Protein AF-A0A501W3X9-F1 (afdb_monomer_lite)

Foldseek 3Di:
DDWDADPVGFIWDDDPPDPDTDGDPDPPDDDDDDDDDDDDDPDPDPPPDDDPDDDPVDDDPDPDPCQLVVLVVVPVVDPVLVVVLLVQLCVVQPPHDFDADWDADPVRDTDGDGDDDPVVVVVCVVVVRRVVSSVQSSCCSRRVDDDDDDDDDPPD

Structure (mmCIF, N/CA/C/O backbone):
data_AF-A0A501W3X9-F1
#
_entry.id   AF-A0A501W3X9-F1
#
loop_
_atom_site.group_PDB
_atom_site.id
_atom_site.type_symbol
_atom_site.label_atom_id
_atom_site.label_alt_id
_atom_site.label_comp_id
_atom_site.label_asym_id
_atom_site.label_entity_id
_atom_site.label_seq_id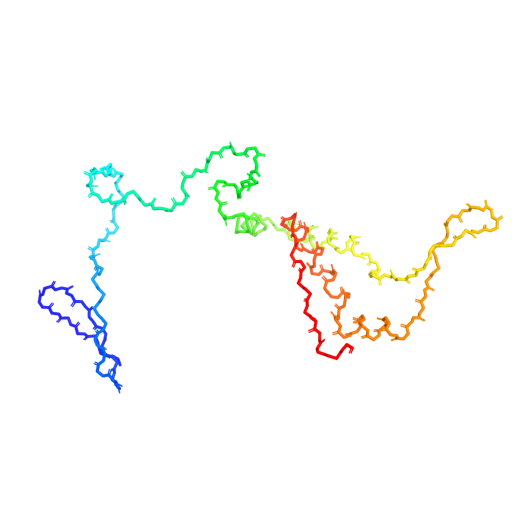
_atom_site.pdbx_PDB_ins_code
_atom_site.Cartn_x
_atom_site.Cartn_y
_atom_site.Cartn_z
_atom_site.occupancy
_atom_site.B_iso_or_equiv
_atom_site.auth_seq_id
_atom_site.auth_comp_id
_atom_site.auth_asym_id
_atom_site.auth_atom_id
_atom_site.pdbx_PDB_model_num
ATOM 1 N N . MET A 1 1 ? -4.654 -37.205 -32.439 1.00 54.88 1 MET A N 1
ATOM 2 C CA . MET A 1 1 ? -4.778 -36.032 -33.332 1.00 54.88 1 MET A CA 1
ATOM 3 C C . MET A 1 1 ? -3.866 -36.283 -34.519 1.00 54.88 1 MET A C 1
ATOM 5 O O . MET A 1 1 ? -2.692 -36.541 -34.294 1.00 54.88 1 MET A O 1
ATOM 9 N N . ARG A 1 2 ? -4.402 -36.349 -35.742 1.00 51.12 2 ARG A N 1
ATOM 10 C CA . ARG A 1 2 ? -3.625 -36.673 -36.953 1.00 51.12 2 ARG A CA 1
ATOM 11 C C . ARG A 1 2 ? -3.565 -35.435 -37.841 1.00 51.12 2 ARG A C 1
ATOM 13 O O . ARG A 1 2 ? -4.605 -34.836 -38.109 1.00 51.12 2 ARG A O 1
ATOM 20 N N . THR A 1 3 ? -2.369 -35.046 -38.263 1.00 58.31 3 THR A N 1
ATOM 21 C CA . THR A 1 3 ? -2.169 -34.009 -39.278 1.00 58.31 3 THR A CA 1
ATOM 22 C C . THR A 1 3 ? -2.386 -34.609 -40.661 1.00 58.31 3 THR A C 1
ATOM 24 O O . THR A 1 3 ? -1.896 -35.700 -40.961 1.00 58.31 3 THR A O 1
ATOM 27 N N . VAL A 1 4 ? -3.160 -33.916 -41.494 1.00 58.94 4 VAL A N 1
ATOM 28 C CA . VAL A 1 4 ? -3.382 -34.273 -42.900 1.00 58.94 4 VAL A CA 1
ATOM 29 C C . VAL A 1 4 ? -2.913 -33.103 -43.753 1.00 58.94 4 VAL A C 1
ATOM 31 O O . VAL A 1 4 ? -3.214 -31.948 -43.446 1.00 58.94 4 VAL A O 1
ATOM 34 N N . VAL A 1 5 ? -2.147 -33.418 -44.794 1.00 58.75 5 VAL A N 1
ATOM 35 C CA . VAL A 1 5 ? -1.542 -32.456 -45.721 1.00 58.75 5 VAL A CA 1
ATOM 36 C C . VAL A 1 5 ? -2.003 -32.829 -47.120 1.00 58.75 5 VAL A C 1
ATOM 38 O O . VAL A 1 5 ? -1.885 -33.998 -47.490 1.00 58.75 5 VAL A O 1
ATOM 41 N N . ASN A 1 6 ? -2.558 -31.880 -47.873 1.00 59.78 6 ASN A N 1
ATOM 42 C CA . ASN A 1 6 ? -2.845 -32.086 -49.294 1.00 59.78 6 ASN A CA 1
ATOM 43 C C . ASN A 1 6 ? -1.655 -31.637 -50.164 1.00 59.78 6 ASN A C 1
ATOM 45 O O . ASN A 1 6 ? -0.778 -30.904 -49.706 1.00 59.78 6 ASN A O 1
ATOM 49 N N . GLU A 1 7 ? -1.631 -32.065 -51.427 1.00 57.06 7 GLU A N 1
ATOM 50 C CA . GLU A 1 7 ? -0.560 -31.728 -52.385 1.00 57.06 7 GLU A CA 1
ATOM 51 C C . GLU A 1 7 ? -0.459 -30.218 -52.682 1.00 57.06 7 GLU A C 1
ATOM 53 O O . GLU A 1 7 ? 0.577 -29.741 -53.134 1.00 57.06 7 GLU A O 1
ATOM 58 N N . GLU A 1 8 ? -1.490 -29.443 -52.335 1.00 57.88 8 GLU A N 1
ATOM 59 C CA . GLU A 1 8 ? -1.527 -27.977 -52.434 1.00 57.88 8 GLU A CA 1
ATOM 60 C C . GLU A 1 8 ? -0.955 -27.266 -51.187 1.00 57.88 8 GLU A C 1
ATOM 62 O O . GLU A 1 8 ? -1.048 -26.046 -51.057 1.00 57.88 8 GLU A O 1
ATOM 67 N N . GLY A 1 9 ? -0.359 -28.004 -50.241 1.00 54.62 9 GLY A N 1
ATOM 68 C CA . GLY A 1 9 ? 0.349 -27.435 -49.089 1.00 54.62 9 GLY A CA 1
ATOM 69 C C . GLY A 1 9 ? -0.555 -26.869 -47.990 1.00 54.62 9 GLY A C 1
ATOM 70 O O . GLY A 1 9 ? -0.098 -26.078 -47.164 1.00 54.62 9 GLY A O 1
ATOM 71 N N . THR A 1 10 ? -1.825 -27.273 -47.955 1.00 53.22 10 THR A N 1
ATOM 72 C CA . THR A 1 10 ? -2.775 -26.931 -46.891 1.00 53.22 10 THR A CA 1
ATOM 73 C C . THR A 1 10 ? -2.719 -27.984 -45.784 1.00 53.22 10 THR A C 1
ATOM 75 O O . THR A 1 10 ? -2.776 -29.187 -46.050 1.00 53.22 10 THR A O 1
ATOM 78 N N . PHE A 1 11 ? -2.629 -27.537 -44.529 1.00 54.62 11 PHE A N 1
ATOM 79 C CA . PHE A 1 11 ? -2.526 -28.407 -43.355 1.00 54.62 11 PHE A CA 1
ATOM 80 C C . PHE A 1 11 ? -3.799 -28.318 -42.510 1.00 54.62 11 PHE A C 1
ATOM 82 O O . PHE A 1 11 ? -4.274 -27.226 -42.202 1.00 54.62 11 PHE A O 1
ATOM 89 N N . GLY A 1 12 ? -4.338 -29.467 -42.106 1.00 57.59 12 GLY A N 1
ATOM 90 C CA . GLY A 1 12 ? -5.478 -29.558 -41.194 1.00 57.59 12 GLY A CA 1
ATOM 91 C C . GLY A 1 12 ? -5.220 -30.550 -40.063 1.00 57.59 12 GLY A C 1
ATOM 92 O O . GLY A 1 12 ? -4.558 -31.573 -40.254 1.00 57.59 12 GLY A O 1
ATOM 93 N N . TYR A 1 13 ? -5.762 -30.259 -38.880 1.00 53.66 13 TYR A N 1
ATOM 94 C CA . TYR A 1 13 ? -5.749 -31.184 -37.749 1.00 53.66 13 TYR A CA 1
ATOM 95 C C . TYR A 1 13 ? -7.085 -31.911 -37.661 1.00 53.66 13 TYR A C 1
ATOM 97 O O . TYR A 1 13 ? -8.132 -31.280 -37.532 1.00 53.66 13 TYR A O 1
ATOM 105 N N . VAL A 1 14 ? -7.049 -33.243 -37.676 1.00 55.97 14 VAL A N 1
ATOM 106 C CA . VAL A 1 14 ? -8.231 -34.062 -37.402 1.00 55.97 14 VAL A CA 1
ATOM 107 C C . VAL A 1 14 ? -8.180 -34.514 -35.943 1.00 55.97 14 VAL A C 1
ATOM 109 O O . VAL A 1 14 ? -7.297 -35.281 -35.527 1.00 55.97 14 VAL A O 1
ATOM 112 N N . SER A 1 15 ? -9.126 -34.006 -35.151 1.00 48.97 15 SER A N 1
ATOM 113 C CA . SER A 1 15 ? -9.435 -34.535 -33.824 1.00 48.97 15 SER A CA 1
ATOM 114 C C . SER A 1 15 ? -10.233 -35.826 -34.000 1.00 48.97 15 SER A C 1
ATOM 116 O O . SER A 1 15 ? -11.313 -35.832 -34.586 1.00 48.97 15 SER A O 1
ATOM 118 N N . SER A 1 16 ? -9.674 -36.944 -33.539 1.00 52.59 16 SER A N 1
ATOM 119 C CA . SER A 1 16 ? -10.363 -38.234 -33.546 1.00 52.59 16 SER A CA 1
ATOM 120 C C . SER A 1 16 ? -11.445 -38.204 -32.469 1.00 52.59 16 SER A C 1
ATOM 122 O O . SER A 1 16 ? -11.146 -38.471 -31.309 1.00 52.59 16 SER A O 1
ATOM 124 N N . GLY A 1 17 ? -12.675 -37.849 -32.840 1.00 52.69 17 GLY A N 1
ATOM 125 C CA . GLY A 1 17 ? -13.820 -37.904 -31.925 1.00 52.69 17 GLY A CA 1
ATOM 126 C C . GLY A 1 17 ? -15.082 -37.180 -32.392 1.00 52.69 17 GLY A C 1
ATOM 127 O O . GLY A 1 17 ? -16.172 -37.552 -31.979 1.00 52.69 17 GLY A O 1
ATOM 128 N N . ALA A 1 18 ? -14.978 -36.201 -33.289 1.00 49.78 18 ALA A N 1
ATOM 129 C CA . ALA A 1 18 ? -16.136 -35.563 -33.913 1.00 49.78 18 ALA A CA 1
ATOM 130 C C . ALA A 1 18 ? -15.684 -34.921 -35.227 1.00 49.78 18 ALA A C 1
ATOM 132 O O . ALA A 1 18 ? -14.668 -34.228 -35.250 1.00 49.78 18 ALA A O 1
ATOM 133 N N . GLY A 1 19 ? -16.398 -35.192 -36.322 1.00 46.69 19 GLY A N 1
ATOM 134 C CA . GLY A 1 19 ? -16.052 -34.807 -37.696 1.00 46.69 19 GLY A CA 1
ATOM 135 C C . GLY A 1 19 ? -16.115 -33.304 -37.991 1.00 46.69 19 GLY A C 1
ATOM 136 O O . GLY A 1 19 ? -16.844 -32.888 -38.883 1.00 46.69 19 GLY A O 1
ATOM 137 N N . ALA A 1 20 ? -15.342 -32.493 -37.272 1.00 44.47 20 ALA A N 1
ATOM 138 C CA . ALA A 1 20 ? -15.143 -31.079 -37.555 1.00 44.47 20 ALA A CA 1
ATOM 139 C C . ALA A 1 20 ? -13.750 -30.868 -38.167 1.00 44.47 20 ALA A C 1
ATOM 141 O O . ALA A 1 20 ? -12.728 -31.039 -37.501 1.00 44.47 20 ALA A O 1
ATOM 142 N N . ILE A 1 21 ? -13.711 -30.501 -39.451 1.00 50.69 21 ILE A N 1
ATOM 143 C CA . ILE A 1 21 ? -12.491 -30.066 -40.141 1.00 50.69 21 ILE A CA 1
ATOM 144 C C . ILE A 1 21 ? -12.417 -28.545 -40.010 1.00 50.69 21 ILE A C 1
ATOM 146 O O . ILE A 1 21 ? -13.209 -27.829 -40.620 1.00 50.69 21 ILE A O 1
ATOM 150 N N . VAL A 1 22 ? -11.463 -28.042 -39.228 1.00 47.34 22 VAL A N 1
ATOM 151 C CA . VAL A 1 22 ? -11.186 -26.602 -39.152 1.00 47.34 22 VAL A CA 1
ATOM 152 C C . VAL A 1 22 ? -10.200 -26.248 -40.265 1.00 47.34 22 VAL A C 1
ATOM 154 O O . VAL A 1 22 ? -9.027 -26.613 -40.204 1.00 47.34 22 VAL A O 1
ATOM 157 N N . LYS A 1 23 ? -10.683 -25.557 -41.305 1.00 43.56 23 LYS A N 1
ATOM 158 C CA . LYS A 1 23 ? -9.833 -24.969 -42.349 1.00 43.56 23 LYS A CA 1
ATOM 159 C C . LYS A 1 23 ? -9.231 -23.666 -41.828 1.00 43.56 23 LYS A C 1
ATOM 161 O O . LYS A 1 23 ? -9.933 -22.669 -41.696 1.00 43.56 23 LYS A O 1
ATOM 166 N N . LEU A 1 24 ? -7.931 -23.672 -41.557 1.00 49.69 24 LEU A N 1
ATOM 167 C CA . LEU A 1 24 ? -7.157 -22.462 -41.298 1.00 49.69 24 LEU A CA 1
ATOM 168 C C . LEU A 1 24 ? -6.477 -22.050 -42.607 1.00 49.69 24 LEU A C 1
ATOM 170 O O . LEU A 1 24 ? -5.392 -22.526 -42.923 1.00 49.69 24 LEU A O 1
ATOM 174 N N . ASN A 1 25 ? -7.125 -21.178 -43.382 1.00 45.41 25 ASN A N 1
ATOM 175 C CA . ASN A 1 25 ? -6.501 -20.521 -44.536 1.00 45.41 25 ASN A CA 1
ATOM 176 C C . ASN A 1 25 ? -5.541 -19.425 -44.048 1.00 45.41 25 ASN A C 1
ATOM 178 O O . ASN A 1 25 ? -5.795 -18.237 -44.230 1.00 45.41 25 ASN A O 1
ATOM 182 N N . LEU A 1 26 ? -4.446 -19.821 -43.398 1.00 43.56 26 LEU A N 1
ATOM 183 C CA . LEU A 1 26 ? -3.312 -18.930 -43.195 1.00 43.56 26 LEU A CA 1
ATOM 184 C C . LEU A 1 26 ? -2.293 -19.191 -44.308 1.00 43.56 26 LEU A C 1
ATOM 186 O O . LEU A 1 26 ? -1.727 -20.286 -44.359 1.00 43.56 26 LEU A O 1
ATOM 190 N N . PRO A 1 27 ? -2.040 -18.225 -45.209 1.00 40.28 27 PRO A N 1
ATOM 191 C CA . PRO A 1 27 ? -0.937 -18.355 -46.139 1.00 40.28 27 PRO A CA 1
ATOM 192 C C . PRO A 1 27 ? 0.373 -18.413 -45.349 1.00 40.28 27 PRO A C 1
ATOM 194 O O . PRO A 1 27 ? 0.630 -17.609 -44.452 1.00 40.28 27 PRO A O 1
ATOM 197 N N . ARG A 1 28 ? 1.209 -19.388 -45.704 1.00 39.97 28 ARG A N 1
ATOM 198 C CA . ARG A 1 28 ? 2.580 -19.544 -45.223 1.00 39.97 28 ARG A CA 1
ATOM 199 C C . ARG A 1 28 ? 3.432 -18.386 -45.753 1.00 39.97 28 ARG A C 1
ATOM 201 O O . ARG A 1 28 ? 4.141 -18.537 -46.742 1.00 39.97 28 ARG A O 1
ATOM 208 N N . ALA A 1 29 ? 3.370 -17.233 -45.100 1.00 38.25 29 ALA A N 1
ATOM 209 C CA . ALA A 1 29 ? 4.359 -16.180 -45.268 1.00 38.25 29 ALA A CA 1
ATOM 210 C C . ALA A 1 29 ? 5.425 -16.358 -44.187 1.00 38.25 29 ALA A C 1
ATOM 212 O O . ALA A 1 29 ? 5.242 -16.013 -43.021 1.00 38.25 29 ALA A O 1
ATOM 213 N N . ALA A 1 30 ? 6.525 -16.983 -44.601 1.00 35.88 30 ALA A N 1
ATOM 214 C CA . ALA A 1 30 ? 7.774 -16.957 -43.873 1.00 35.88 30 ALA A CA 1
ATOM 215 C C . ALA A 1 30 ? 8.224 -15.506 -43.644 1.00 35.88 30 ALA A C 1
ATOM 217 O O . ALA A 1 30 ? 7.938 -14.606 -44.430 1.00 35.88 30 ALA A O 1
ATOM 218 N N . SER A 1 31 ? 8.955 -15.329 -42.553 1.00 46.56 31 SER A N 1
ATOM 219 C CA . SER A 1 31 ? 9.736 -14.154 -42.201 1.00 46.56 31 SER A CA 1
ATOM 220 C C . SER A 1 31 ? 10.476 -13.527 -43.390 1.00 46.56 31 SER A C 1
ATOM 222 O O . SER A 1 31 ? 11.442 -14.106 -43.883 1.00 46.56 31 SER A O 1
ATOM 224 N N . THR A 1 32 ? 10.107 -12.302 -43.751 1.00 29.09 32 THR A N 1
ATOM 225 C CA . THR A 1 32 ? 11.013 -11.309 -44.342 1.00 29.09 32 THR A CA 1
ATOM 226 C C . THR A 1 32 ? 10.384 -9.934 -44.155 1.00 29.09 32 THR A C 1
ATOM 228 O O . THR A 1 32 ? 9.298 -9.652 -44.655 1.00 29.09 32 THR A O 1
ATOM 231 N N . GLY A 1 33 ? 11.051 -9.071 -43.388 1.00 43.50 33 GLY A N 1
ATOM 232 C CA . GLY A 1 33 ? 10.660 -7.674 -43.281 1.00 43.50 33 GLY A CA 1
ATOM 233 C C . GLY A 1 33 ? 10.809 -6.988 -44.632 1.00 43.50 33 GLY A C 1
ATOM 234 O O . GLY A 1 33 ? 11.881 -7.028 -45.227 1.00 43.50 33 GLY A O 1
ATOM 235 N N . THR A 1 34 ? 9.754 -6.340 -45.113 1.00 28.14 34 THR A N 1
ATOM 236 C CA . THR A 1 34 ? 9.843 -5.200 -46.031 1.00 28.14 34 THR A CA 1
ATOM 237 C C . THR A 1 34 ? 8.556 -4.390 -45.898 1.00 28.14 34 THR A C 1
ATOM 239 O O . THR A 1 34 ? 7.457 -4.927 -46.013 1.00 28.14 34 THR A O 1
ATOM 242 N N . ALA A 1 35 ? 8.698 -3.096 -45.616 1.00 43.25 35 ALA A N 1
ATOM 243 C CA . ALA A 1 35 ? 7.603 -2.140 -45.606 1.00 43.25 35 ALA A CA 1
ATOM 244 C C . ALA A 1 35 ? 6.987 -2.043 -47.012 1.00 43.25 35 ALA A C 1
ATOM 246 O O . ALA A 1 35 ? 7.647 -1.603 -47.952 1.00 43.25 35 ALA A O 1
ATOM 247 N N . GLY A 1 36 ? 5.730 -2.461 -47.157 1.00 31.91 36 GLY A N 1
ATOM 248 C CA . GLY A 1 36 ? 4.959 -2.342 -48.391 1.00 31.91 36 GLY A CA 1
ATOM 249 C C . GLY A 1 36 ? 3.746 -1.446 -48.175 1.00 31.91 36 GLY A C 1
ATOM 250 O O . GLY A 1 36 ? 2.848 -1.798 -47.415 1.00 31.91 36 GLY A O 1
ATOM 251 N N . LYS A 1 37 ? 3.732 -0.285 -48.840 1.00 40.31 37 LYS A N 1
ATOM 252 C CA . LYS A 1 37 ? 2.565 0.600 -48.961 1.00 40.31 37 LYS A CA 1
ATOM 253 C C . LYS A 1 37 ? 1.384 -0.191 -49.534 1.00 40.31 37 LYS A C 1
ATOM 255 O O . LYS A 1 37 ? 1.480 -0.710 -50.643 1.00 40.31 37 LYS A O 1
ATOM 260 N N . GLY A 1 38 ? 0.293 -0.276 -48.776 1.00 34.09 38 GLY A N 1
ATOM 261 C CA . GLY A 1 38 ? -0.946 -0.911 -49.213 1.00 34.09 38 GLY A CA 1
ATOM 262 C C . GLY A 1 38 ? -1.635 -0.090 -50.300 1.00 34.09 38 GLY A C 1
ATOM 263 O O . GLY A 1 38 ? -1.839 1.111 -50.138 1.00 34.09 38 GLY A O 1
ATOM 264 N N . ALA A 1 39 ? -1.969 -0.753 -51.405 1.00 36.97 39 ALA A N 1
ATOM 265 C CA . ALA A 1 39 ? -2.865 -0.244 -52.429 1.00 36.97 39 ALA A CA 1
ATOM 266 C C . ALA A 1 39 ? -4.298 -0.146 -51.873 1.00 36.97 39 ALA A C 1
ATOM 268 O O . ALA A 1 39 ? -4.777 -1.071 -51.216 1.00 36.97 39 ALA A O 1
ATOM 269 N N . GLU A 1 40 ? -4.966 0.975 -52.142 1.00 46.66 40 GLU A N 1
ATOM 270 C CA . GLU A 1 40 ? -6.370 1.222 -51.803 1.00 46.66 40 GLU A CA 1
ATOM 271 C C . GLU A 1 40 ? -7.288 0.283 -52.601 1.00 46.66 40 GLU A C 1
ATOM 273 O O . GLU A 1 40 ? -7.404 0.387 -53.822 1.00 46.66 40 GLU A O 1
ATOM 278 N N . ALA A 1 41 ? -7.956 -0.633 -51.901 1.00 49.94 41 ALA A N 1
ATOM 279 C CA . ALA A 1 41 ? -9.128 -1.340 -52.405 1.00 49.94 41 ALA A CA 1
ATOM 280 C C . ALA A 1 41 ? -10.394 -0.665 -51.839 1.00 49.94 41 ALA A C 1
ATOM 282 O O . ALA A 1 41 ? -10.392 -0.300 -50.660 1.00 49.94 41 ALA A O 1
ATOM 283 N N . PRO A 1 42 ? -11.485 -0.520 -52.618 1.00 47.22 42 PRO A N 1
ATOM 284 C CA . PRO A 1 42 ? -12.723 0.099 -52.160 1.00 47.22 42 PRO A CA 1
ATOM 285 C C . PRO A 1 42 ? -13.513 -0.904 -51.307 1.00 47.22 42 PRO A C 1
ATOM 287 O O . PRO A 1 42 ? -14.481 -1.518 -51.748 1.00 47.22 42 PRO A O 1
ATOM 290 N N . GLY A 1 43 ? -13.047 -1.117 -50.082 1.00 45.56 43 GLY A N 1
ATOM 291 C CA . GLY A 1 43 ? -13.781 -1.770 -49.005 1.00 45.56 43 GLY A CA 1
ATOM 292 C C . GLY A 1 43 ? -14.176 -0.718 -47.978 1.00 45.56 43 GLY A C 1
ATOM 293 O O . GLY A 1 43 ? -13.430 0.235 -47.767 1.00 45.56 43 GLY A O 1
ATOM 294 N N . ALA A 1 44 ? -15.358 -0.866 -47.376 1.00 47.97 44 ALA A N 1
ATOM 295 C CA . ALA A 1 44 ? -15.876 0.047 -46.362 1.00 47.97 44 ALA A CA 1
ATOM 296 C C . ALA A 1 44 ? -14.779 0.442 -45.361 1.00 47.97 44 ALA A C 1
ATOM 298 O O . ALA A 1 44 ? -14.127 -0.431 -44.784 1.00 47.97 44 ALA A O 1
ATOM 299 N N . VAL A 1 45 ? -14.575 1.754 -45.193 1.00 52.06 45 VAL A N 1
ATOM 300 C CA . VAL A 1 45 ? -13.621 2.308 -44.228 1.00 52.06 45 VAL A CA 1
ATOM 301 C C . VAL A 1 45 ? -13.881 1.625 -42.892 1.00 52.06 45 VAL A C 1
ATOM 303 O O . VAL A 1 45 ? -15.016 1.624 -42.408 1.00 52.06 45 VAL A O 1
ATOM 306 N N . ALA A 1 46 ? -12.848 0.985 -42.343 1.00 49.62 46 ALA A N 1
ATOM 307 C CA . ALA A 1 46 ? -12.946 0.289 -41.075 1.00 49.62 46 ALA A CA 1
ATOM 308 C C . ALA A 1 46 ? -13.588 1.229 -40.042 1.00 49.62 46 ALA A C 1
ATOM 310 O O . ALA A 1 46 ? -13.066 2.306 -39.775 1.00 49.62 46 ALA A O 1
ATOM 311 N N . THR A 1 47 ? -14.728 0.834 -39.470 1.00 48.41 47 THR A N 1
ATOM 312 C CA . THR A 1 47 ? -15.451 1.619 -38.449 1.00 48.41 47 THR A CA 1
ATOM 313 C C . THR A 1 47 ? -14.733 1.600 -37.092 1.00 48.41 47 THR A C 1
ATOM 315 O O . THR A 1 47 ? -15.256 2.068 -36.084 1.00 48.41 47 THR A O 1
ATOM 318 N N . THR A 1 48 ? -13.530 1.031 -37.048 1.00 52.34 48 THR A N 1
ATOM 319 C CA . THR A 1 48 ? -12.635 1.024 -35.897 1.00 52.34 48 THR A CA 1
ATOM 320 C C . THR A 1 48 ? -12.180 2.459 -35.620 1.00 52.34 48 THR A C 1
ATOM 322 O O . THR A 1 48 ? -11.739 3.135 -36.551 1.00 52.34 48 THR A O 1
ATOM 325 N N . PRO A 1 49 ? -12.249 2.961 -34.375 1.00 46.81 49 PRO A N 1
ATOM 326 C CA . PRO A 1 49 ? -11.889 4.341 -34.107 1.00 46.81 49 PRO A CA 1
ATOM 327 C C . PRO A 1 49 ? -10.377 4.488 -34.270 1.00 46.81 49 PRO A C 1
ATOM 329 O O . PRO A 1 49 ? -9.600 4.014 -33.445 1.00 46.81 49 PRO A O 1
ATOM 332 N N . VAL A 1 50 ? -9.945 5.155 -35.335 1.00 54.19 50 VAL A N 1
ATOM 333 C CA . VAL A 1 50 ? -8.595 5.708 -35.402 1.00 54.19 50 VAL A CA 1
ATOM 334 C C . VAL A 1 50 ? -8.719 7.213 -35.424 1.00 54.19 50 VAL A C 1
ATOM 336 O O . VAL A 1 50 ? -8.792 7.830 -36.479 1.00 54.19 50 VAL A O 1
ATOM 339 N N . VAL A 1 51 ? -8.677 7.786 -34.226 1.00 51.06 51 VAL A N 1
ATOM 340 C CA . VAL A 1 51 ? -8.048 9.081 -34.001 1.00 51.06 51 VAL A CA 1
ATOM 341 C C . VAL A 1 51 ? -7.259 8.971 -32.691 1.00 51.06 51 VAL A C 1
ATOM 343 O O . VAL A 1 51 ? -7.746 9.322 -31.623 1.00 51.06 51 VAL A O 1
ATOM 346 N N . LYS A 1 52 ? -6.009 8.485 -32.767 1.00 52.16 52 LYS A N 1
ATOM 347 C CA . LYS A 1 52 ? -4.970 8.806 -31.767 1.00 52.16 52 LYS A CA 1
ATOM 348 C C . LYS A 1 52 ? -4.515 10.257 -31.982 1.00 52.16 52 LYS A C 1
ATOM 350 O O . LYS A 1 52 ? -3.352 10.518 -32.266 1.00 52.16 52 LYS A O 1
ATOM 355 N N . ALA A 1 53 ? -5.449 11.202 -31.964 1.00 52.84 53 ALA A N 1
ATOM 356 C CA . ALA A 1 53 ? -5.135 12.624 -31.970 1.00 52.84 53 ALA A CA 1
ATOM 357 C C . ALA A 1 53 ? -5.546 13.203 -30.628 1.00 52.84 53 ALA A C 1
ATOM 359 O O . ALA A 1 53 ? -6.488 12.714 -30.006 1.00 52.84 53 ALA A O 1
ATOM 360 N N . LYS A 1 54 ? -4.804 14.229 -30.202 1.00 55.31 54 LYS A N 1
ATOM 361 C CA . LYS A 1 54 ? -5.081 15.044 -29.020 1.00 55.31 54 LYS A CA 1
ATOM 362 C C . LYS A 1 54 ? -6.563 15.423 -29.007 1.00 55.31 54 LYS A C 1
ATOM 364 O O . LYS A 1 54 ? -6.974 16.328 -29.724 1.00 55.31 54 LYS A O 1
ATOM 369 N N . SER A 1 55 ? -7.345 14.685 -28.232 1.00 57.59 55 SER A N 1
ATOM 370 C CA . SER A 1 55 ? -8.707 15.044 -27.881 1.00 57.59 55 SER A CA 1
ATOM 371 C C . SER A 1 55 ? -8.616 15.760 -26.546 1.00 57.59 55 SER A C 1
ATOM 373 O O . SER A 1 55 ? -8.043 15.220 -25.602 1.00 57.59 55 SER A O 1
ATOM 375 N N . GLU A 1 56 ? -9.130 16.984 -26.469 1.00 64.56 56 GLU A N 1
ATOM 376 C CA . GLU A 1 56 ? -9.232 17.709 -25.196 1.00 64.56 56 GLU A CA 1
ATOM 377 C C . GLU A 1 56 ? -10.302 17.089 -24.280 1.00 64.56 56 GLU A C 1
ATOM 379 O O . GLU A 1 56 ? -10.298 17.322 -23.076 1.00 64.56 56 GLU A O 1
ATOM 384 N N . GLU A 1 57 ? -11.185 16.257 -24.841 1.00 72.44 57 GLU A N 1
ATOM 385 C CA . GLU A 1 57 ? -12.334 15.668 -24.149 1.00 72.44 57 GLU A CA 1
ATOM 386 C C . GLU A 1 57 ? -12.087 14.222 -23.684 1.00 72.44 57 GLU A C 1
ATOM 388 O O . GLU A 1 57 ? -12.741 13.744 -22.759 1.00 72.44 57 GLU A O 1
ATOM 393 N N . VAL A 1 58 ? -11.127 13.511 -24.289 1.00 71.31 58 VAL A N 1
ATOM 394 C CA . VAL A 1 58 ? -10.864 12.092 -24.000 1.00 71.31 58 VAL A CA 1
ATOM 395 C C . VAL A 1 58 ? -9.410 11.886 -23.596 1.00 71.31 58 VAL A C 1
ATOM 397 O O . VAL A 1 58 ? -8.493 12.137 -24.378 1.00 71.31 58 VAL A O 1
ATOM 400 N N . ALA A 1 59 ? -9.202 11.363 -22.385 1.00 69.38 59 ALA A N 1
ATOM 401 C CA . ALA A 1 59 ? -7.883 10.961 -21.914 1.00 69.38 59 ALA A CA 1
ATOM 402 C C . ALA A 1 59 ? -7.321 9.840 -22.803 1.00 69.38 59 ALA A C 1
ATOM 404 O O . ALA A 1 59 ? -7.900 8.758 -22.918 1.00 69.38 59 ALA A O 1
ATOM 405 N N . LEU A 1 60 ? -6.186 10.111 -23.447 1.00 72.62 60 LEU A N 1
ATOM 406 C CA . LEU A 1 60 ? -5.523 9.151 -24.321 1.00 72.62 60 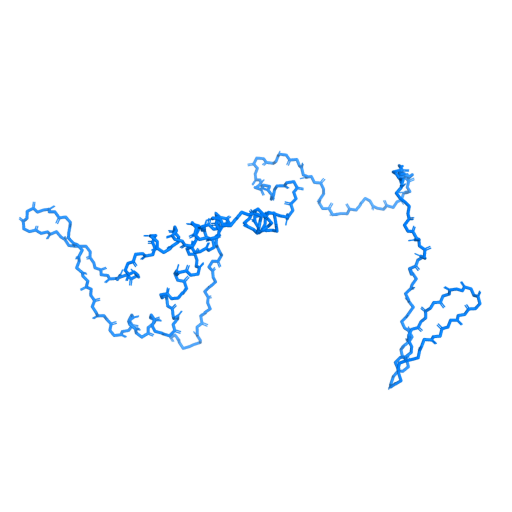LEU A CA 1
ATOM 407 C C . LEU A 1 60 ? -4.711 8.154 -23.493 1.00 72.62 60 LEU A C 1
ATOM 409 O O . LEU A 1 60 ? -3.975 8.533 -22.587 1.00 72.62 60 LEU A O 1
ATOM 413 N N . TRP A 1 61 ? -4.791 6.879 -23.867 1.00 70.00 61 TRP A N 1
ATOM 414 C CA . TRP A 1 61 ? -4.086 5.777 -23.201 1.00 70.00 61 TRP A CA 1
ATOM 415 C C . TRP A 1 61 ? -2.583 5.691 -23.531 1.00 70.00 61 TRP A C 1
ATOM 417 O O . TRP A 1 61 ? -1.929 4.719 -23.174 1.00 70.00 61 TRP A O 1
ATOM 427 N N . GLY A 1 62 ? -2.032 6.712 -24.195 1.00 74.75 62 GLY A N 1
ATOM 428 C CA . GLY A 1 62 ? -0.646 6.751 -24.656 1.00 74.75 62 GLY A CA 1
ATOM 429 C C . GLY A 1 62 ? -0.429 6.142 -26.045 1.00 74.75 62 GLY A C 1
ATOM 430 O O . GLY A 1 62 ? -1.360 5.750 -26.762 1.00 74.75 62 GLY A O 1
ATOM 431 N N . ASP A 1 63 ? 0.839 6.106 -26.451 1.00 81.56 63 ASP A N 1
ATOM 432 C CA . ASP A 1 63 ? 1.245 5.639 -27.778 1.00 81.56 63 ASP A CA 1
ATOM 433 C C . ASP A 1 63 ? 1.233 4.107 -27.888 1.00 81.56 63 ASP A C 1
ATOM 435 O O . ASP A 1 63 ? 0.928 3.574 -28.961 1.00 81.56 63 ASP A O 1
ATOM 439 N N . ASP A 1 64 ? 1.457 3.396 -26.781 1.00 82.12 64 ASP A N 1
ATOM 440 C CA . ASP A 1 64 ? 1.418 1.938 -26.684 1.00 82.12 64 ASP A CA 1
ATOM 441 C C . ASP A 1 64 ? 0.795 1.446 -25.362 1.00 82.12 64 ASP A C 1
ATOM 443 O O . ASP A 1 64 ? 0.572 2.221 -24.437 1.00 82.12 64 ASP A O 1
ATOM 447 N N . ASN A 1 65 ? 0.497 0.142 -25.291 1.00 85.12 65 ASN A N 1
ATOM 448 C CA . ASN A 1 65 ? -0.073 -0.512 -24.105 1.00 85.12 65 ASN A CA 1
ATOM 449 C C . ASN A 1 65 ? 0.97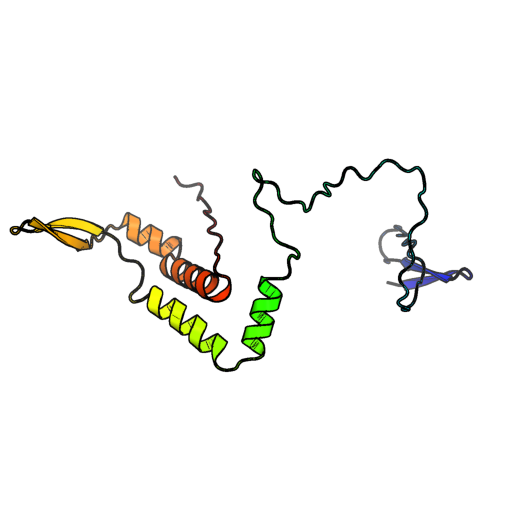9 -1.342 -23.344 1.00 85.12 65 ASN A C 1
ATOM 451 O O . ASN A 1 65 ? 0.627 -2.312 -22.670 1.00 85.12 65 ASN A O 1
ATOM 455 N N . PHE A 1 66 ? 2.271 -1.029 -23.495 1.00 90.00 66 PHE A N 1
ATOM 456 C CA . PHE A 1 66 ? 3.364 -1.852 -22.962 1.00 90.00 66 PHE A CA 1
ATOM 457 C C . PHE A 1 66 ? 3.939 -1.333 -21.643 1.00 90.00 66 PHE A C 1
ATOM 459 O O . PHE A 1 66 ? 4.974 -1.823 -21.189 1.00 90.00 66 PHE A O 1
ATOM 466 N N . PHE A 1 67 ? 3.285 -0.353 -21.013 1.00 90.75 67 PHE A N 1
ATOM 467 C CA . PHE A 1 67 ? 3.794 0.279 -19.800 1.00 90.75 67 PHE A CA 1
ATOM 468 C C . PHE A 1 67 ? 4.131 -0.729 -18.681 1.00 90.75 67 PHE A C 1
ATOM 470 O O . PHE A 1 67 ? 5.289 -0.736 -18.257 1.00 90.75 67 PHE A O 1
ATOM 477 N N . PRO A 1 68 ? 3.234 -1.647 -18.257 1.00 91.81 68 PRO A N 1
ATOM 478 C CA . PRO A 1 68 ? 3.576 -2.612 -17.208 1.00 91.81 68 PRO A CA 1
ATOM 479 C C . PRO A 1 68 ? 4.758 -3.515 -17.583 1.00 91.81 68 PRO A C 1
ATOM 481 O O . PRO A 1 68 ? 5.634 -3.775 -16.764 1.00 91.81 68 PRO A O 1
ATOM 484 N N . GLN A 1 69 ? 4.827 -3.966 -18.838 1.00 94.19 69 GLN A N 1
ATOM 485 C CA . GLN A 1 69 ? 5.899 -4.839 -19.320 1.00 94.19 69 GLN A CA 1
ATOM 486 C C . GLN A 1 69 ? 7.246 -4.113 -19.357 1.00 94.19 69 GLN A C 1
ATOM 488 O O . GLN A 1 69 ? 8.278 -4.723 -19.089 1.00 94.19 69 GLN A O 1
ATOM 493 N N . ASN A 1 70 ? 7.247 -2.825 -19.694 1.00 93.88 70 ASN A N 1
ATOM 494 C CA . ASN A 1 70 ? 8.456 -2.009 -19.714 1.00 93.88 70 ASN A CA 1
ATOM 495 C C . ASN A 1 70 ? 8.964 -1.745 -18.292 1.00 93.88 70 ASN A C 1
ATOM 497 O O . ASN A 1 70 ? 10.148 -1.949 -18.041 1.00 93.88 70 ASN A O 1
ATOM 501 N N . VAL A 1 71 ? 8.068 -1.415 -17.352 1.00 94.31 71 VAL A N 1
ATOM 502 C CA . VAL A 1 71 ? 8.411 -1.275 -15.926 1.00 94.31 71 VAL A CA 1
ATOM 503 C C . VAL A 1 71 ? 9.054 -2.556 -15.394 1.00 94.31 71 VAL A C 1
ATOM 505 O O . VAL A 1 71 ? 10.117 -2.493 -14.782 1.00 94.31 71 VAL A O 1
ATOM 508 N N . MET A 1 72 ? 8.471 -3.726 -15.674 1.00 95.62 72 MET A N 1
ATOM 509 C CA . MET A 1 72 ? 9.034 -4.997 -15.202 1.00 95.62 72 MET A CA 1
ATOM 510 C C . MET A 1 72 ? 10.424 -5.273 -15.783 1.00 95.62 72 MET A C 1
ATOM 512 O O . MET A 1 72 ? 11.317 -5.663 -15.040 1.00 95.62 72 MET A O 1
ATOM 516 N N . LYS A 1 73 ? 10.654 -4.990 -17.071 1.00 95.94 73 LYS A N 1
ATOM 517 C CA . LYS A 1 73 ? 11.993 -5.114 -17.678 1.00 95.94 73 LYS A CA 1
ATOM 518 C C . LYS A 1 73 ? 13.016 -4.180 -17.036 1.00 95.94 73 LYS A C 1
ATOM 520 O O . LYS A 1 73 ? 14.179 -4.552 -16.886 1.00 95.94 73 LYS A O 1
ATOM 525 N N . ASP A 1 74 ? 12.604 -2.965 -16.686 1.00 95.19 74 ASP A N 1
ATOM 526 C CA . ASP A 1 74 ? 13.481 -1.995 -16.033 1.00 95.19 74 ASP A CA 1
ATOM 527 C C . ASP A 1 74 ? 13.847 -2.431 -14.615 1.00 95.19 74 ASP A C 1
ATOM 529 O O . ASP A 1 74 ? 15.012 -2.317 -14.228 1.00 95.19 74 ASP A O 1
ATOM 533 N N . VAL A 1 75 ? 12.884 -2.989 -13.878 1.00 95.75 75 VAL A N 1
ATOM 534 C CA . VAL A 1 75 ? 13.111 -3.582 -12.556 1.00 95.75 75 VAL A CA 1
ATOM 535 C C . VAL A 1 75 ? 14.021 -4.807 -12.653 1.00 95.75 75 VAL A C 1
ATOM 537 O O . VAL A 1 75 ? 14.999 -4.882 -11.923 1.00 95.75 75 VAL A O 1
ATOM 540 N N . GLU A 1 76 ? 13.763 -5.738 -13.572 1.00 94.25 76 GLU A N 1
ATOM 541 C CA . GLU A 1 76 ? 14.571 -6.957 -13.752 1.00 94.25 76 GLU A CA 1
ATOM 542 C C . GLU A 1 76 ? 16.029 -6.656 -14.122 1.00 94.25 76 GLU A C 1
ATOM 544 O O . GLU A 1 76 ? 16.939 -7.400 -13.761 1.00 94.25 76 GLU A O 1
ATOM 549 N N . ARG A 1 77 ? 16.269 -5.550 -14.833 1.00 96.12 77 ARG A N 1
ATOM 550 C CA . ARG A 1 77 ? 17.614 -5.112 -15.219 1.00 96.12 77 ARG A CA 1
ATOM 551 C C . ARG A 1 77 ? 18.393 -4.469 -14.067 1.00 96.12 77 ARG A C 1
ATOM 553 O O . ARG A 1 77 ? 19.609 -4.319 -14.184 1.00 96.12 77 ARG A O 1
ATOM 560 N N . ASN A 1 78 ? 17.731 -4.052 -12.989 1.00 94.94 78 ASN A N 1
ATOM 561 C CA . ASN A 1 78 ? 18.356 -3.347 -11.875 1.00 94.94 78 ASN A CA 1
ATOM 562 C C . ASN A 1 78 ? 18.105 -4.071 -10.548 1.00 94.94 78 ASN A C 1
ATOM 564 O O . ASN A 1 78 ? 17.009 -4.023 -9.994 1.00 94.94 78 ASN A O 1
ATOM 568 N N . GLU A 1 79 ? 19.172 -4.642 -9.992 1.00 92.12 79 GLU A N 1
ATOM 569 C CA . GLU A 1 79 ? 19.145 -5.404 -8.738 1.00 92.12 79 GLU A CA 1
ATOM 570 C C . GLU A 1 79 ? 18.561 -4.617 -7.547 1.00 92.12 79 GLU A C 1
ATOM 572 O O . GLU A 1 79 ? 17.980 -5.211 -6.647 1.00 92.12 79 GLU A O 1
ATOM 577 N N . VAL A 1 80 ? 18.661 -3.283 -7.543 1.00 96.06 80 VAL A N 1
ATOM 578 C CA . VAL A 1 80 ? 18.246 -2.426 -6.417 1.00 96.06 80 VAL A CA 1
ATOM 579 C C . VAL A 1 80 ? 16.793 -1.951 -6.533 1.00 96.06 80 VAL A C 1
ATOM 581 O O . VAL A 1 80 ? 16.163 -1.623 -5.521 1.00 96.06 80 VAL A O 1
ATOM 584 N N . LEU A 1 81 ? 16.233 -1.879 -7.747 1.00 95.06 81 LEU A N 1
ATOM 585 C CA . LEU A 1 81 ? 14.905 -1.286 -7.956 1.00 95.06 81 LEU A CA 1
ATOM 586 C C . LEU A 1 81 ? 13.798 -2.106 -7.299 1.00 95.06 81 LEU A C 1
ATOM 588 O O . LEU A 1 81 ? 12.937 -1.521 -6.645 1.00 95.06 81 LEU A O 1
ATOM 592 N N . SER A 1 82 ? 13.840 -3.433 -7.428 1.00 94.06 82 SER A N 1
ATOM 593 C CA . SER A 1 82 ? 12.833 -4.322 -6.835 1.00 94.06 82 SER A CA 1
ATOM 594 C C . SER A 1 82 ? 12.708 -4.103 -5.323 1.00 94.06 82 SER A C 1
ATOM 596 O O . SER A 1 82 ? 11.609 -3.882 -4.802 1.00 94.06 82 SER A O 1
ATOM 598 N N . ASP A 1 83 ? 13.844 -4.081 -4.627 1.00 95.56 83 ASP A N 1
ATOM 599 C CA . ASP A 1 83 ? 13.891 -3.918 -3.175 1.00 95.56 83 ASP A CA 1
ATOM 600 C C . ASP A 1 83 ? 13.488 -2.505 -2.752 1.00 95.56 83 ASP A C 1
ATOM 602 O O . ASP A 1 83 ? 12.747 -2.330 -1.785 1.00 95.56 83 ASP A O 1
ATOM 606 N N . THR A 1 84 ? 13.909 -1.486 -3.504 1.00 97.06 84 THR A N 1
ATOM 607 C CA . THR A 1 84 ? 13.577 -0.086 -3.204 1.00 97.06 84 THR A CA 1
ATOM 608 C C . THR A 1 84 ? 12.084 0.193 -3.380 1.00 97.06 84 THR A C 1
ATOM 610 O O . THR A 1 84 ? 11.474 0.853 -2.537 1.00 97.06 84 THR A O 1
ATOM 613 N N . LEU A 1 85 ? 11.468 -0.321 -4.447 1.00 96.31 85 LEU A N 1
ATOM 614 C CA . LEU A 1 85 ? 10.033 -0.171 -4.700 1.00 96.31 85 LEU A CA 1
ATOM 615 C C . LEU A 1 85 ? 9.198 -0.935 -3.669 1.00 96.31 85 LEU A C 1
ATOM 617 O O . LEU A 1 85 ? 8.186 -0.413 -3.193 1.00 96.31 85 LEU A O 1
ATOM 621 N N . SER A 1 86 ? 9.647 -2.127 -3.276 1.00 95.12 86 SER A N 1
ATOM 622 C CA . SER A 1 86 ? 9.020 -2.908 -2.207 1.00 95.12 86 SER A CA 1
ATOM 623 C C . SER A 1 86 ? 9.127 -2.194 -0.859 1.00 95.12 86 SER A C 1
ATOM 625 O O . SER A 1 86 ? 8.131 -2.034 -0.155 1.00 95.12 86 SER A O 1
ATOM 627 N N . TRP A 1 87 ? 10.312 -1.681 -0.519 1.00 96.75 87 TRP A N 1
ATOM 628 C CA . TRP A 1 87 ? 10.524 -0.889 0.690 1.00 96.75 87 TRP A CA 1
ATOM 629 C C . TRP A 1 87 ? 9.639 0.356 0.716 1.00 96.75 87 TRP A C 1
ATOM 631 O O . TRP A 1 87 ? 9.039 0.648 1.745 1.00 96.75 87 TRP A O 1
ATOM 641 N N . LYS A 1 88 ? 9.496 1.058 -0.412 1.00 96.69 88 LYS A N 1
ATOM 642 C CA . LYS A 1 88 ? 8.631 2.237 -0.536 1.00 96.69 88 LYS A CA 1
ATOM 643 C C . LYS A 1 88 ? 7.167 1.904 -0.232 1.00 96.69 88 LYS A C 1
ATOM 645 O O . LYS A 1 88 ? 6.529 2.631 0.524 1.00 96.69 88 LYS A O 1
ATOM 650 N N . ALA A 1 89 ? 6.661 0.785 -0.755 1.00 96.69 89 ALA A N 1
ATOM 651 C CA . ALA A 1 89 ? 5.311 0.308 -0.453 1.00 96.69 89 ALA A CA 1
ATOM 652 C C . ALA A 1 89 ? 5.145 -0.022 1.041 1.00 96.69 89 ALA A C 1
ATOM 654 O O . ALA A 1 89 ? 4.180 0.415 1.669 1.00 96.69 89 ALA A O 1
ATOM 655 N N . CYS A 1 90 ? 6.120 -0.710 1.641 1.00 95.56 90 CYS A N 1
ATOM 656 C CA . CYS A 1 90 ? 6.133 -0.997 3.077 1.00 95.56 90 CYS A CA 1
ATOM 657 C C . CYS A 1 90 ? 6.218 0.275 3.934 1.00 95.56 90 CYS A C 1
ATOM 659 O O . CYS A 1 90 ? 5.555 0.366 4.964 1.00 95.56 90 CYS A O 1
ATOM 661 N N . ALA A 1 91 ? 7.003 1.267 3.512 1.00 96.19 91 ALA A N 1
ATOM 662 C CA . ALA A 1 91 ? 7.147 2.543 4.204 1.00 96.19 91 ALA A CA 1
ATOM 663 C C . ALA A 1 91 ? 5.833 3.336 4.200 1.00 96.19 91 ALA A C 1
ATOM 665 O O . ALA A 1 91 ? 5.480 3.933 5.214 1.00 96.19 91 ALA A O 1
ATOM 666 N N . TRP A 1 92 ? 5.087 3.304 3.093 1.00 95.31 92 TRP A N 1
ATOM 667 C CA . TRP A 1 92 ? 3.740 3.874 3.028 1.00 95.31 92 TRP A CA 1
ATOM 668 C C . TRP A 1 92 ? 2.732 3.110 3.879 1.00 95.31 92 TRP A C 1
ATOM 670 O O . TRP A 1 92 ? 1.891 3.725 4.527 1.00 95.31 92 TRP A O 1
ATOM 680 N N . TYR A 1 93 ? 2.815 1.780 3.886 1.00 95.38 93 TYR A N 1
ATOM 681 C CA . TYR A 1 93 ? 1.917 0.943 4.675 1.00 95.38 93 TYR A CA 1
ATOM 682 C C . TYR A 1 93 ? 2.136 1.127 6.185 1.00 95.38 93 TYR A C 1
ATOM 684 O O . TYR A 1 93 ? 1.180 1.132 6.960 1.00 95.38 93 TYR A O 1
ATOM 692 N N . GLY A 1 94 ? 3.389 1.306 6.613 1.00 93.19 94 GLY A N 1
ATOM 693 C CA . GLY A 1 94 ? 3.746 1.562 8.004 1.00 93.19 94 GLY A CA 1
ATOM 694 C C . GLY A 1 94 ? 3.264 0.449 8.940 1.00 93.19 94 GLY A C 1
ATOM 695 O O . GLY A 1 94 ? 3.631 -0.715 8.783 1.00 93.19 94 GLY A O 1
ATOM 696 N N . SER A 1 95 ? 2.444 0.809 9.930 1.00 88.31 95 SER A N 1
ATOM 697 C CA . SER A 1 95 ? 1.843 -0.126 10.896 1.00 88.31 95 SER A CA 1
ATOM 698 C C . SER A 1 95 ? 0.510 -0.734 10.434 1.00 88.31 95 SER A C 1
ATOM 700 O O . SER A 1 95 ? -0.108 -1.501 11.176 1.00 88.31 95 SER A O 1
ATOM 702 N N . GLY A 1 96 ? 0.084 -0.432 9.207 1.00 90.25 96 GLY A N 1
ATOM 703 C CA . GLY A 1 96 ? -1.148 -0.915 8.603 1.00 90.25 96 GLY A CA 1
ATOM 704 C C . GLY A 1 96 ? -2.344 0.008 8.790 1.00 90.25 96 GLY A C 1
ATOM 705 O O . GLY A 1 96 ? -2.241 1.135 9.275 1.00 90.25 96 GLY A O 1
ATOM 706 N N . VAL A 1 97 ? -3.509 -0.475 8.358 1.00 91.25 97 VAL A N 1
ATOM 707 C CA . VAL A 1 97 ? -4.723 0.342 8.318 1.00 91.25 97 VAL A CA 1
ATOM 708 C C . VAL A 1 97 ? -5.373 0.374 9.698 1.00 91.25 97 VAL A C 1
ATOM 710 O O . VAL A 1 97 ? -5.756 -0.654 10.261 1.00 91.25 97 VAL A O 1
ATOM 713 N N . ILE A 1 98 ? -5.516 1.580 10.243 1.00 90.44 98 ILE A N 1
ATOM 714 C CA . ILE A 1 98 ? -6.185 1.839 11.517 1.00 90.44 98 ILE A CA 1
ATOM 715 C C . ILE A 1 98 ? -7.439 2.681 11.275 1.00 90.44 98 ILE A C 1
ATOM 717 O O . ILE A 1 98 ? -7.436 3.559 10.418 1.00 90.44 98 ILE A O 1
ATOM 721 N N . TYR A 1 99 ? -8.509 2.412 12.022 1.00 91.75 99 TYR A N 1
ATOM 722 C CA . TYR A 1 99 ? -9.758 3.169 11.938 1.00 91.75 99 TYR A CA 1
ATOM 723 C C . TYR A 1 99 ? -10.145 3.727 13.309 1.00 91.75 99 TYR A C 1
ATOM 725 O O . TYR A 1 99 ? -9.763 3.205 14.361 1.00 91.75 99 TYR A O 1
ATOM 733 N N . GLY A 1 100 ? -10.869 4.837 13.291 1.00 93.06 100 GLY A N 1
ATOM 734 C CA . GLY A 1 100 ? -11.183 5.619 14.475 1.00 93.06 100 GLY A CA 1
ATOM 735 C C . GLY A 1 100 ? -11.874 6.918 14.098 1.00 93.06 100 GLY A C 1
ATOM 736 O O . GLY A 1 100 ? -12.284 7.095 12.949 1.00 93.06 100 GLY A O 1
ATOM 737 N N . TYR A 1 101 ? -11.978 7.817 15.063 1.00 92.75 101 TYR A N 1
ATOM 738 C CA . TYR A 1 101 ? -12.518 9.157 14.866 1.00 92.75 101 TYR A CA 1
ATOM 739 C C . TYR A 1 101 ? -11.482 10.195 15.270 1.00 92.75 101 TYR A C 1
ATOM 741 O O . TYR A 1 101 ? -10.540 9.895 16.001 1.00 92.75 101 TYR A O 1
ATOM 749 N N . VAL A 1 102 ? -11.661 11.411 14.773 1.00 94.50 102 VAL A N 1
ATOM 750 C CA . VAL A 1 102 ? -10.900 12.570 15.226 1.00 94.50 102 VAL A CA 1
ATOM 751 C C . VAL A 1 102 ? -11.790 13.345 16.186 1.00 94.50 102 VAL A C 1
ATOM 753 O O . VAL A 1 102 ? -12.928 13.668 15.845 1.00 94.50 102 VAL A O 1
ATOM 756 N N . GLU A 1 103 ? -11.280 13.614 17.380 1.00 94.69 103 GLU A N 1
ATOM 757 C CA . GLU A 1 103 ? -11.923 14.455 18.388 1.00 94.69 103 GLU A CA 1
ATOM 758 C C . GLU A 1 103 ? -11.006 15.630 18.740 1.00 94.69 103 GLU A C 1
ATOM 760 O O . GLU A 1 103 ? -9.802 15.574 18.493 1.00 94.69 103 GLU A O 1
ATOM 765 N N . LEU A 1 104 ? -11.569 16.706 19.292 1.00 94.38 104 LEU A N 1
ATOM 766 C CA . LEU A 1 104 ? -10.786 17.836 19.791 1.00 94.38 104 LEU A CA 1
ATOM 767 C C . LEU A 1 104 ? -10.419 17.594 21.256 1.00 94.38 104 LEU A C 1
ATOM 769 O O . LEU A 1 104 ? -11.289 17.268 22.064 1.00 94.38 104 LEU A O 1
ATOM 773 N N . ASP A 1 105 ? -9.146 17.766 21.601 1.00 92.19 105 ASP A N 1
ATOM 774 C CA . ASP A 1 105 ? -8.695 17.749 22.990 1.00 92.19 105 ASP A CA 1
ATOM 775 C C . ASP A 1 105 ? -9.130 19.017 23.755 1.00 92.19 105 ASP A C 1
ATOM 777 O O . ASP A 1 105 ? -9.688 19.966 23.197 1.00 92.19 105 ASP A O 1
ATOM 781 N N . GLU A 1 106 ? -8.853 19.055 25.061 1.00 92.06 106 GLU A N 1
ATOM 782 C CA . GLU A 1 106 ? -9.164 20.205 25.928 1.00 92.06 106 GLU A CA 1
ATOM 783 C C . GLU A 1 106 ? -8.454 21.510 25.505 1.00 92.06 106 GLU A C 1
ATOM 785 O O . GLU A 1 106 ? -8.821 22.594 25.959 1.00 92.06 106 GLU A O 1
ATOM 790 N N . GLN A 1 107 ? -7.441 21.421 24.640 1.00 90.75 107 GLN A N 1
ATOM 791 C CA . GLN A 1 107 ? -6.651 22.535 24.116 1.00 90.75 107 GLN A CA 1
ATOM 792 C C . GLN A 1 107 ? -7.083 22.933 22.692 1.00 90.75 107 GLN A C 1
ATOM 794 O O . GLN A 1 107 ? -6.542 23.888 22.135 1.00 90.75 107 GLN A O 1
ATOM 799 N N . GLY A 1 108 ? -8.079 22.245 22.123 1.00 92.38 108 GLY A N 1
ATOM 800 C CA . GLY A 1 108 ? -8.601 22.479 20.781 1.00 92.38 108 GLY A CA 1
ATOM 801 C C . GLY A 1 108 ? -7.786 21.840 19.653 1.00 92.38 108 GLY A C 1
ATOM 802 O O . GLY A 1 108 ? -7.984 22.220 18.500 1.00 92.38 108 GLY A O 1
ATOM 803 N N . ASN A 1 109 ? -6.884 20.897 19.940 1.00 94.00 109 ASN A N 1
ATOM 804 C CA . ASN A 1 109 ? -6.142 20.154 18.919 1.00 94.00 109 ASN A CA 1
ATOM 805 C C . ASN A 1 109 ? -6.895 18.893 18.489 1.00 94.00 109 ASN A C 1
ATOM 807 O O . ASN A 1 109 ? -7.511 18.212 19.306 1.00 94.00 109 ASN A O 1
ATOM 811 N N . GLU A 1 110 ? -6.783 18.537 17.212 1.00 94.44 110 GLU A N 1
ATOM 812 C CA . GLU A 1 110 ? -7.310 17.280 16.681 1.00 94.44 110 GLU A CA 1
ATOM 813 C C . GLU A 1 110 ? -6.481 16.078 17.156 1.00 94.44 110 GLU A C 1
ATOM 815 O O . GLU A 1 110 ? -5.276 15.988 16.909 1.00 94.44 110 GLU A O 1
ATOM 820 N N . VAL A 1 111 ? -7.141 15.119 17.804 1.00 94.81 111 VAL A N 1
ATOM 821 C CA . VAL A 1 111 ? -6.556 13.867 18.283 1.00 94.81 111 VAL A CA 1
ATOM 822 C C . VAL A 1 111 ? -7.303 12.688 17.673 1.00 94.81 111 VAL A C 1
ATOM 824 O O . VAL A 1 111 ? -8.527 12.585 17.743 1.00 94.81 111 VAL A O 1
ATOM 827 N N . PHE A 1 112 ? -6.552 11.760 17.079 1.00 93.50 112 PHE A N 1
ATOM 828 C CA . PHE A 1 112 ? -7.105 10.512 16.562 1.00 93.50 112 PHE A CA 1
ATOM 829 C C . PHE A 1 112 ? -7.344 9.508 17.695 1.00 93.50 112 PHE A C 1
ATOM 831 O O . PHE A 1 112 ? -6.409 9.086 18.379 1.00 93.50 112 PHE A O 1
ATOM 838 N N . ILE A 1 113 ? -8.590 9.063 17.840 1.00 93.56 113 ILE A N 1
ATOM 839 C CA . ILE A 1 113 ? -9.006 8.044 18.801 1.00 93.56 113 ILE A CA 1
ATOM 840 C C . ILE A 1 113 ? -9.343 6.763 18.046 1.00 93.56 113 ILE A C 1
ATOM 842 O O . ILE A 1 113 ? -10.327 6.681 17.304 1.00 93.56 113 ILE A O 1
ATOM 846 N N . ARG A 1 114 ? -8.529 5.725 18.261 1.00 91.19 114 ARG A N 1
ATOM 847 C CA . ARG A 1 114 ? -8.779 4.397 17.693 1.00 91.19 114 ARG A CA 1
ATOM 848 C C . ARG A 1 114 ? -10.023 3.782 18.333 1.00 91.19 114 ARG A C 1
ATOM 850 O O . ARG A 1 114 ? -10.090 3.646 19.553 1.00 91.19 114 ARG A O 1
ATOM 857 N N . LYS A 1 115 ? -10.956 3.311 17.505 1.00 90.38 115 LYS A N 1
ATOM 858 C CA . LYS A 1 115 ? -12.109 2.520 17.951 1.00 90.38 115 LYS A CA 1
ATOM 859 C C . LYS A 1 115 ? -11.884 1.044 17.638 1.00 90.38 115 LYS A C 1
ATOM 861 O O . LYS A 1 115 ? -11.258 0.709 16.639 1.00 90.38 115 LYS A O 1
ATOM 866 N N . GLN A 1 116 ? -12.399 0.172 18.499 1.00 90.06 116 GLN A N 1
ATOM 867 C CA . GLN A 1 116 ? -12.542 -1.251 18.205 1.00 90.06 116 GLN A CA 1
ATOM 868 C C . GLN A 1 116 ? -14.028 -1.544 18.044 1.00 90.06 116 GLN A C 1
ATOM 870 O O . GLN A 1 116 ? -14.787 -1.469 19.008 1.00 90.06 116 GLN A O 1
ATOM 875 N N . ASP A 1 117 ? -14.444 -1.820 16.816 1.00 93.56 117 ASP A N 1
ATOM 876 C CA . ASP A 1 117 ? -15.818 -2.168 16.487 1.00 93.56 117 ASP A CA 1
ATOM 877 C C . ASP A 1 117 ? -15.854 -3.611 15.958 1.00 93.56 117 ASP A C 1
ATOM 879 O O . ASP A 1 117 ? -15.218 -3.893 14.939 1.00 93.56 117 ASP A O 1
ATOM 883 N N . PRO A 1 118 ? -16.565 -4.544 16.621 1.00 94.31 118 PRO A N 1
ATOM 884 C CA . PRO A 1 118 ? -16.601 -5.942 16.201 1.00 94.31 118 PRO A CA 1
ATOM 885 C C . PRO A 1 118 ? -17.059 -6.151 14.754 1.00 94.31 118 PRO A C 1
ATOM 887 O O . PRO A 1 118 ? -16.598 -7.092 14.104 1.00 94.31 118 PRO A O 1
ATOM 890 N N . GLU A 1 119 ? -17.947 -5.299 14.239 1.00 92.12 119 GLU A N 1
ATOM 891 C CA . GLU A 1 119 ? -18.435 -5.393 12.862 1.00 92.12 119 GLU A CA 1
ATOM 892 C C . GLU A 1 119 ? -17.336 -5.006 11.868 1.00 92.12 119 GLU A C 1
ATOM 894 O O . GLU A 1 119 ? -17.081 -5.724 10.894 1.00 92.12 119 GLU A O 1
ATOM 899 N N . VAL A 1 120 ? -16.620 -3.918 12.158 1.00 92.56 120 VAL A N 1
ATOM 900 C CA . VAL A 1 120 ? -15.497 -3.453 11.337 1.00 92.56 120 VAL A CA 1
ATOM 901 C C . VAL A 1 120 ? -14.342 -4.449 11.395 1.00 92.56 120 VAL A C 1
ATOM 903 O O . VAL A 1 120 ? -13.796 -4.800 10.352 1.00 92.56 120 VAL A O 1
ATOM 906 N N . GLU A 1 121 ? -14.009 -4.992 12.567 1.00 93.50 121 GLU A N 1
ATOM 907 C CA . GLU A 1 121 ? -12.987 -6.041 12.696 1.00 93.50 121 GLU A CA 1
ATOM 908 C C . GLU A 1 121 ? -13.368 -7.307 11.912 1.00 93.50 121 GLU A C 1
ATOM 910 O O . GLU A 1 121 ? -12.535 -7.914 11.229 1.00 93.50 121 GLU A O 1
ATOM 915 N N . ALA A 1 122 ? -14.644 -7.707 11.952 1.00 93.00 122 ALA A N 1
ATOM 916 C CA . ALA A 1 122 ? -15.134 -8.833 11.165 1.00 93.00 122 ALA A CA 1
ATOM 917 C C . ALA A 1 122 ? -15.013 -8.568 9.658 1.00 93.00 122 ALA A C 1
ATOM 919 O O . ALA A 1 122 ? -14.616 -9.472 8.916 1.00 93.00 122 ALA A O 1
ATOM 920 N N . PHE A 1 123 ? -15.298 -7.343 9.206 1.00 91.31 123 PHE A N 1
ATOM 921 C CA . PHE A 1 123 ? -15.083 -6.921 7.824 1.00 91.31 123 PHE A CA 1
ATOM 922 C C . PHE A 1 123 ? -13.597 -6.926 7.445 1.00 91.31 123 PHE A C 1
ATOM 924 O O . PHE A 1 123 ? -13.242 -7.520 6.428 1.00 91.31 123 PHE A O 1
ATOM 931 N N . PHE A 1 124 ? -12.722 -6.345 8.271 1.00 93.00 124 PHE A N 1
ATOM 932 C CA . PHE A 1 124 ? -11.273 -6.313 8.048 1.00 93.00 124 PHE A CA 1
ATOM 933 C C . PHE A 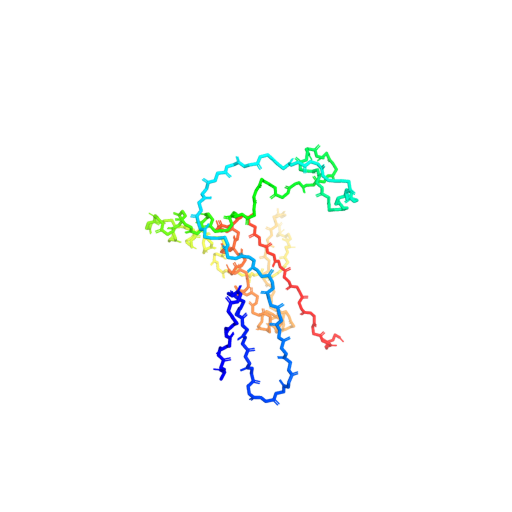1 124 ? -10.705 -7.718 7.881 1.00 93.00 124 PHE A C 1
ATOM 935 O O . PHE A 1 124 ? -9.936 -7.973 6.952 1.00 93.00 124 PHE A O 1
ATOM 942 N N . ARG A 1 125 ? -11.139 -8.649 8.736 1.00 92.25 125 ARG A N 1
ATOM 943 C CA . ARG A 1 125 ? -10.743 -10.057 8.671 1.00 92.25 125 ARG A CA 1
ATOM 944 C C . ARG A 1 125 ? -11.311 -10.767 7.444 1.00 92.25 125 ARG A C 1
ATOM 946 O O . ARG A 1 125 ? -10.574 -11.488 6.781 1.00 92.25 125 ARG A O 1
ATOM 953 N N . ARG A 1 126 ? -12.600 -10.587 7.135 1.00 92.06 126 ARG A N 1
ATOM 954 C CA . ARG A 1 126 ? -13.262 -11.249 5.993 1.00 92.06 126 ARG A CA 1
ATOM 955 C C . ARG A 1 126 ? -12.686 -10.790 4.657 1.00 92.06 126 ARG A C 1
ATOM 957 O O . ARG A 1 126 ? -12.462 -11.614 3.780 1.00 92.06 126 ARG A O 1
ATOM 964 N N . SER A 1 127 ? -12.482 -9.486 4.511 1.00 92.12 127 SER A N 1
ATOM 965 C CA . SER A 1 127 ? -12.011 -8.854 3.276 1.00 92.12 127 SER A CA 1
ATOM 966 C C . SER A 1 127 ? -10.484 -8.782 3.196 1.00 92.12 127 SER A C 1
ATOM 968 O O . SER A 1 127 ? -9.954 -8.311 2.198 1.00 92.12 127 SER A O 1
ATOM 970 N N . ASN A 1 128 ? -9.778 -9.229 4.241 1.00 93.00 128 ASN A N 1
ATOM 971 C CA . ASN A 1 128 ? -8.323 -9.181 4.366 1.00 93.00 128 ASN A CA 1
ATOM 972 C C . ASN A 1 128 ? -7.736 -7.800 4.012 1.00 93.00 128 ASN A C 1
ATOM 974 O O . ASN A 1 128 ? -6.798 -7.680 3.223 1.00 93.00 128 ASN A O 1
ATOM 978 N N . VAL A 1 129 ? -8.320 -6.750 4.599 1.00 93.56 129 VAL A N 1
ATOM 979 C CA . VAL A 1 129 ? -8.060 -5.342 4.240 1.00 93.56 129 VAL A CA 1
ATOM 980 C C . VAL A 1 129 ? -6.576 -4.990 4.327 1.00 93.56 129 VAL A C 1
ATOM 982 O O . VAL A 1 129 ? -6.067 -4.276 3.473 1.00 93.56 129 VAL A O 1
ATOM 985 N N . ASN A 1 130 ? -5.868 -5.534 5.316 1.00 93.44 130 ASN A N 1
ATOM 986 C CA . ASN A 1 130 ? -4.433 -5.310 5.489 1.00 93.44 130 ASN A CA 1
ATOM 987 C C . ASN A 1 130 ? -3.604 -5.853 4.318 1.00 93.44 130 ASN A C 1
ATOM 989 O O . ASN A 1 130 ? -2.706 -5.172 3.829 1.00 93.44 130 ASN A O 1
ATOM 993 N N . ARG A 1 131 ? -3.925 -7.059 3.835 1.00 93.56 131 ARG A N 1
ATOM 994 C CA . ARG A 1 131 ? -3.265 -7.634 2.660 1.00 93.56 131 ARG A CA 1
ATOM 995 C C . ARG A 1 131 ? -3.569 -6.810 1.415 1.00 93.56 131 ARG A C 1
ATOM 997 O O . ARG A 1 131 ? -2.649 -6.450 0.693 1.00 93.56 131 ARG A O 1
ATOM 1004 N N . TYR A 1 132 ? -4.843 -6.495 1.210 1.00 94.81 132 TYR A N 1
ATOM 1005 C CA . TYR A 1 132 ? -5.287 -5.684 0.083 1.00 94.81 132 TYR A CA 1
ATOM 1006 C C . TYR A 1 132 ? -4.592 -4.313 0.054 1.00 94.81 132 TYR A C 1
ATOM 1008 O O . TYR A 1 132 ? -4.100 -3.891 -0.986 1.00 94.81 132 TYR A O 1
ATOM 1016 N N . ALA A 1 133 ? -4.494 -3.631 1.199 1.00 94.75 133 ALA A N 1
ATOM 1017 C CA . ALA A 1 133 ? -3.827 -2.338 1.293 1.00 94.75 133 ALA A CA 1
ATOM 1018 C C . ALA A 1 133 ? -2.341 -2.428 0.918 1.00 94.75 133 ALA A C 1
ATOM 1020 O O . ALA A 1 133 ? -1.847 -1.561 0.202 1.00 94.75 133 ALA A O 1
ATOM 1021 N N . LEU A 1 134 ? -1.638 -3.481 1.352 1.00 94.81 134 LEU A N 1
ATOM 1022 C CA . LEU A 1 134 ? -0.245 -3.689 0.964 1.00 94.81 134 LEU A CA 1
ATOM 1023 C C . LEU A 1 134 ? -0.110 -3.966 -0.542 1.00 94.81 134 LEU A C 1
ATOM 1025 O O . LEU A 1 134 ? 0.730 -3.345 -1.181 1.00 94.81 134 LEU A O 1
ATOM 1029 N N . GLU A 1 135 ? -0.957 -4.830 -1.112 1.00 94.94 135 GLU A N 1
ATOM 1030 C CA . GLU A 1 135 ? -0.966 -5.138 -2.553 1.00 94.94 135 GLU A CA 1
ATOM 1031 C C . GLU A 1 135 ? -1.203 -3.872 -3.395 1.00 94.94 135 GLU A C 1
ATOM 1033 O O . GLU A 1 135 ? -0.434 -3.585 -4.309 1.00 94.94 135 GLU A O 1
ATOM 1038 N N . VAL A 1 136 ? -2.182 -3.043 -3.022 1.00 96.12 136 VAL A N 1
ATOM 1039 C CA . VAL A 1 136 ? -2.459 -1.764 -3.697 1.00 96.12 136 VAL A CA 1
ATOM 1040 C C . VAL A 1 136 ? -1.279 -0.801 -3.603 1.00 96.12 136 VAL A C 1
ATOM 1042 O O . VAL A 1 136 ? -0.936 -0.148 -4.585 1.00 96.12 136 VAL A O 1
ATOM 1045 N N . LEU A 1 137 ? -0.640 -0.688 -2.437 1.00 96.44 137 LEU A N 1
ATOM 1046 C CA . LEU A 1 137 ? 0.527 0.181 -2.279 1.00 96.44 137 LEU A CA 1
ATOM 1047 C C . LEU A 1 137 ? 1.728 -0.325 -3.080 1.00 96.44 137 LEU A C 1
ATOM 1049 O O . LEU A 1 137 ? 2.492 0.490 -3.601 1.00 96.44 137 LEU A O 1
ATOM 1053 N N . THR A 1 138 ? 1.887 -1.642 -3.218 1.00 95.88 138 THR A N 1
ATOM 1054 C CA . THR A 1 138 ? 2.875 -2.241 -4.117 1.00 95.88 138 THR A CA 1
ATOM 1055 C C . THR A 1 138 ? 2.571 -1.879 -5.568 1.00 95.88 138 THR A C 1
ATOM 1057 O O . THR A 1 138 ? 3.455 -1.355 -6.243 1.00 95.88 138 THR A O 1
ATOM 1060 N N . ASP A 1 139 ? 1.332 -2.036 -6.028 1.00 96.50 139 ASP A N 1
ATOM 1061 C CA . ASP A 1 139 ? 0.937 -1.676 -7.395 1.00 96.50 139 ASP A CA 1
ATOM 1062 C C . ASP A 1 139 ? 1.151 -0.182 -7.680 1.00 96.50 139 ASP A C 1
ATOM 1064 O O . ASP A 1 139 ? 1.741 0.181 -8.698 1.00 96.50 139 ASP A O 1
ATOM 1068 N N . ILE A 1 140 ? 0.785 0.700 -6.743 1.00 96.69 140 ILE A N 1
ATOM 1069 C CA . ILE A 1 140 ? 1.054 2.143 -6.847 1.00 96.69 140 ILE A CA 1
ATOM 1070 C C . ILE A 1 140 ? 2.562 2.419 -6.875 1.00 96.69 140 ILE A C 1
ATOM 1072 O O . ILE A 1 140 ? 3.012 3.307 -7.599 1.00 96.69 140 ILE A O 1
ATOM 1076 N N . SER A 1 141 ? 3.359 1.680 -6.102 1.00 96.56 141 SER A N 1
ATOM 1077 C CA . SER A 1 141 ? 4.813 1.858 -6.064 1.00 96.56 141 SER A CA 1
ATOM 1078 C C . SER A 1 141 ? 5.455 1.523 -7.412 1.00 96.56 141 SER A C 1
ATOM 1080 O O . SER A 1 141 ? 6.276 2.301 -7.896 1.00 96.56 141 SER A O 1
ATOM 1082 N N . PHE A 1 142 ? 5.045 0.415 -8.037 1.00 95.69 142 PHE A N 1
ATOM 1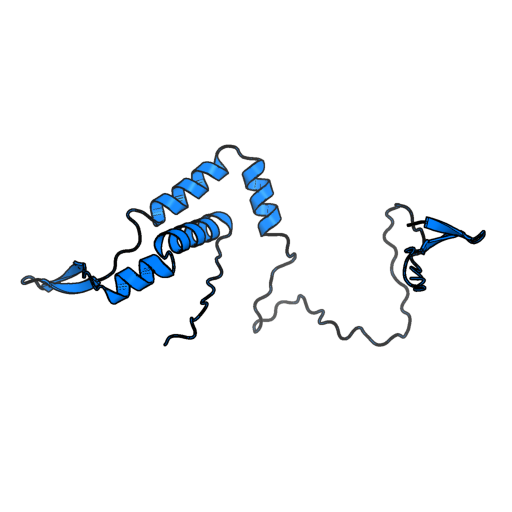083 C CA . PHE A 1 142 ? 5.597 -0.062 -9.308 1.00 95.69 142 PHE A CA 1
ATOM 1084 C C . PHE A 1 142 ? 5.015 0.658 -10.527 1.00 95.69 142 PHE A C 1
ATOM 1086 O O . PHE A 1 142 ? 5.756 1.076 -11.413 1.00 95.69 142 PHE A O 1
ATOM 1093 N N . PHE A 1 143 ? 3.696 0.816 -10.582 1.00 94.62 143 PHE A N 1
ATOM 1094 C CA . PHE A 1 143 ? 2.982 1.228 -11.792 1.00 94.62 143 PHE A CA 1
ATOM 1095 C C . PHE A 1 143 ? 2.368 2.624 -11.696 1.00 94.62 143 PHE A C 1
ATOM 1097 O O . PHE A 1 143 ? 1.717 3.063 -12.642 1.00 94.62 143 PHE A O 1
ATOM 1104 N N . ALA A 1 144 ? 2.546 3.322 -10.568 1.00 92.81 144 ALA A N 1
ATOM 1105 C CA . ALA A 1 144 ? 1.901 4.608 -10.286 1.00 92.81 144 ALA A CA 1
ATOM 11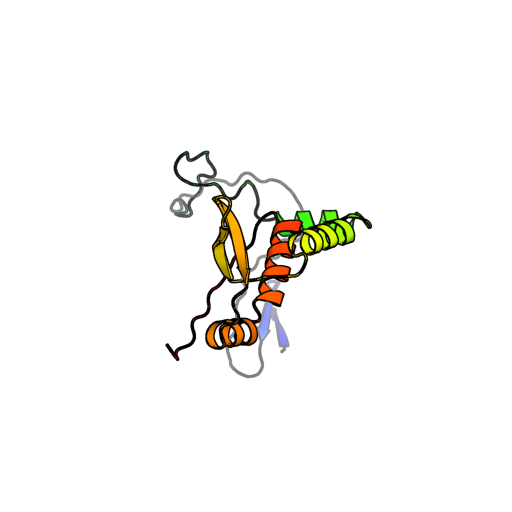06 C C . ALA A 1 144 ? 0.366 4.568 -10.428 1.00 92.81 144 ALA A C 1
ATOM 1108 O O . ALA A 1 144 ? -0.274 5.603 -10.608 1.00 92.81 144 ALA A O 1
ATOM 1109 N N . ASN A 1 145 ? -0.225 3.372 -10.365 1.00 91.50 145 ASN A N 1
ATOM 1110 C CA . ASN A 1 145 ? -1.645 3.139 -10.555 1.00 91.50 145 ASN A CA 1
ATOM 1111 C C . ASN A 1 145 ? -2.057 1.826 -9.877 1.00 91.50 145 ASN A C 1
ATOM 1113 O O . ASN A 1 145 ? -1.267 0.888 -9.820 1.00 91.50 145 ASN A O 1
ATOM 1117 N N . ALA A 1 146 ? -3.295 1.755 -9.399 1.00 93.94 146 ALA A N 1
ATOM 1118 C CA . ALA A 1 146 ? -3.892 0.546 -8.845 1.00 93.94 146 ALA A CA 1
ATOM 1119 C C . ALA A 1 146 ? -5.403 0.555 -9.080 1.00 93.94 146 ALA A C 1
ATOM 1121 O O . ALA A 1 146 ? -6.033 1.614 -9.103 1.00 93.94 146 ALA A O 1
ATOM 1122 N N . PHE A 1 147 ? -5.989 -0.630 -9.238 1.00 91.62 147 PHE A N 1
ATOM 1123 C CA . PHE A 1 147 ? -7.400 -0.785 -9.582 1.00 91.62 147 PHE A CA 1
ATOM 1124 C C . PHE A 1 147 ? -8.145 -1.541 -8.479 1.00 91.62 147 PHE A C 1
ATOM 1126 O O . PHE A 1 147 ? -8.071 -2.768 -8.420 1.00 91.62 147 PHE A O 1
ATOM 1133 N N . PRO A 1 148 ? -8.861 -0.829 -7.593 1.00 91.62 148 PRO A N 1
ATOM 1134 C CA . PRO A 1 148 ? -9.649 -1.461 -6.548 1.00 91.62 148 PRO A CA 1
ATOM 1135 C C . PRO A 1 148 ? -10.896 -2.136 -7.140 1.00 91.62 148 PRO A C 1
ATOM 1137 O O . PRO A 1 148 ? -11.644 -1.512 -7.893 1.00 91.62 148 PRO A O 1
ATOM 1140 N N . GLU A 1 149 ? -11.171 -3.384 -6.752 1.00 89.94 149 GLU A N 1
ATOM 1141 C CA . GLU A 1 149 ? -12.439 -4.057 -7.053 1.00 89.94 149 GLU A CA 1
ATOM 1142 C C . GLU A 1 149 ? -13.208 -4.352 -5.763 1.00 89.94 149 GLU A C 1
ATOM 1144 O O . GLU A 1 149 ? -12.689 -4.940 -4.812 1.00 89.94 149 GLU A O 1
ATOM 1149 N N . HIS A 1 150 ? -14.481 -3.961 -5.737 1.00 88.06 150 HIS A N 1
ATOM 1150 C CA . HIS A 1 150 ? -15.372 -4.227 -4.616 1.00 88.06 150 HIS A CA 1
ATOM 1151 C C . HIS A 1 150 ? -16.342 -5.353 -4.959 1.00 88.06 150 HIS A C 1
ATOM 1153 O O . HIS A 1 150 ? -17.308 -5.164 -5.698 1.00 88.06 150 HIS A O 1
ATOM 1159 N N . ILE A 1 151 ? -16.122 -6.519 -4.355 1.00 87.38 151 ILE A N 1
ATOM 1160 C CA . ILE A 1 151 ? -17.009 -7.674 -4.499 1.00 87.38 151 ILE A CA 1
ATOM 1161 C C . ILE A 1 151 ? -17.969 -7.707 -3.308 1.00 87.38 151 ILE A C 1
ATOM 1163 O O . ILE A 1 151 ? -17.582 -7.989 -2.172 1.00 87.38 151 ILE A O 1
ATOM 1167 N N . LEU A 1 152 ? -19.243 -7.408 -3.563 1.00 87.31 152 LEU A N 1
ATOM 1168 C CA . LEU A 1 152 ? -20.274 -7.382 -2.528 1.00 87.31 152 LEU A CA 1
ATOM 1169 C C . LEU A 1 152 ? -20.828 -8.787 -2.261 1.00 87.31 152 LEU A C 1
ATOM 1171 O O . LEU A 1 152 ? -21.231 -9.504 -3.178 1.00 87.31 152 LEU A O 1
ATOM 1175 N N . SER A 1 153 ? -20.900 -9.176 -0.986 1.00 82.50 153 SER A N 1
ATOM 1176 C CA . SER A 1 153 ? -21.594 -10.398 -0.574 1.00 82.50 153 SER A CA 1
ATOM 1177 C C . SER A 1 153 ? -23.112 -10.215 -0.621 1.00 82.50 153 SER A C 1
ATOM 1179 O O . SER A 1 153 ? -23.627 -9.143 -0.320 1.00 82.50 153 SER A O 1
ATOM 1181 N N . LYS A 1 154 ? -23.852 -11.287 -0.933 1.00 79.06 154 LYS A N 1
ATOM 1182 C CA . LYS A 1 154 ? -25.330 -11.268 -0.933 1.00 79.06 154 LYS A CA 1
ATOM 1183 C C . LYS A 1 154 ? -25.951 -11.004 0.442 1.00 79.06 154 LYS A C 1
ATOM 1185 O O . LYS A 1 154 ? -27.094 -10.567 0.495 1.00 79.06 154 LYS A O 1
ATOM 1190 N N . ASN A 1 155 ? -25.225 -11.308 1.516 1.00 64.00 155 ASN A N 1
ATOM 1191 C CA . ASN A 1 155 ? -25.663 -11.058 2.884 1.00 64.00 155 ASN A CA 1
ATOM 1192 C C . ASN A 1 155 ? -25.376 -9.587 3.203 1.00 64.00 155 ASN A C 1
ATOM 1194 O O . ASN A 1 155 ? -24.243 -9.233 3.536 1.00 64.00 155 ASN A O 1
ATOM 1198 N N . ARG A 1 156 ? -26.387 -8.758 2.966 1.00 52.75 156 ARG A N 1
ATOM 1199 C CA . ARG A 1 156 ? -26.474 -7.344 3.315 1.00 52.75 156 ARG A CA 1
ATOM 1200 C C . ARG A 1 156 ? -27.674 -7.166 4.228 1.00 52.75 156 ARG A C 1
ATOM 1202 O O . ARG A 1 156 ? -28.685 -7.856 3.959 1.00 52.75 156 ARG A O 1
#

pLDDT: mean 75.76, std 21.71, range [28.14, 97.06]

Secondary structure (DSSP, 8-state):
-EEEE-TTS-EEEE-TTS------------------PPP--------S----S--SSS----S-S-HHHHHHHHHHT-TTHHHHHHHHHHHHHTT----EEEEE-TTS-EEEEE---HHHHHHHHHHTHHHHHHHHHHHHHHHS---------S--

Organism: NCBI:txid2589816

Sequence (156 aa):
MRTVVNEEGTFGYVSSGAGAIVKLNLPRAASTGTAGKGAEAPGAVATTPVVKAKSEEVALWGDDNFFPQNVMKDVERNEVLSDTLSWKACAWYGSGVIYGYVELDEQGNEVFIRKQDPEVEAFFRRSNVNRYALEVLTDISFFANAFPEHILSKNR

Radius of gyration: 28.45 Å; chains: 1; bounding box: 46×61×78 Å